Protein AF-A0A821NX39-F1 (afdb_monomer_lite)

Secondary structure (DSSP, 8-state):
-HHHHHHHHHHHHHHHHHHHHHHHTT-GGG--EEEE-SSS-----GGGSGGGTT--GGGT----GGGTTSTT-----HHHHHHHHHTTSSS-TTSSSHHHH---EEEE-TTS---S--------GGGHHHHHHHHTT----TTEETTEE-PPPSS--

Structure (mmCIF, N/CA/C/O backbone):
data_AF-A0A821NX39-F1
#
_entry.id   AF-A0A821NX39-F1
#
loop_
_atom_site.group_PDB
_atom_site.id
_atom_site.type_symbol
_atom_site.label_atom_id
_atom_site.label_alt_id
_atom_site.label_comp_id
_atom_site.label_asym_id
_atom_site.label_entity_id
_atom_site.label_seq_id
_atom_site.pdbx_PDB_ins_code
_atom_site.Cartn_x
_atom_site.Cartn_y
_atom_site.Cartn_z
_atom_site.occupancy
_atom_site.B_iso_or_equiv
_atom_site.auth_seq_id
_atom_site.auth_comp_id
_atom_site.auth_asym_id
_atom_site.auth_atom_id
_atom_site.pdbx_PDB_model_num
ATOM 1 N N . MET A 1 1 ? 7.095 -5.079 -17.178 1.00 86.25 1 MET A N 1
ATOM 2 C CA . MET A 1 1 ? 5.929 -5.171 -16.272 1.00 86.25 1 MET A CA 1
ATOM 3 C C . MET A 1 1 ? 5.813 -6.546 -15.618 1.00 86.25 1 MET A C 1
ATOM 5 O O . MET A 1 1 ? 5.444 -6.598 -14.459 1.00 86.25 1 MET A O 1
ATOM 9 N N . GLU A 1 2 ? 6.172 -7.641 -16.296 1.00 93.81 2 GLU A N 1
ATOM 10 C CA . GLU A 1 2 ? 6.012 -9.023 -15.795 1.00 93.81 2 GLU A CA 1
ATOM 11 C C . GLU A 1 2 ? 6.574 -9.267 -14.386 1.00 93.81 2 GLU A C 1
ATOM 13 O O . GLU A 1 2 ? 5.868 -9.788 -13.534 1.00 93.81 2 GLU A O 1
ATOM 18 N N . ILE A 1 3 ? 7.795 -8.809 -14.099 1.00 96.50 3 ILE A N 1
ATOM 19 C CA . ILE A 1 3 ? 8.408 -8.975 -12.769 1.00 96.50 3 ILE A CA 1
ATOM 20 C C . ILE A 1 3 ? 7.621 -8.218 -11.697 1.00 96.50 3 ILE A C 1
ATOM 22 O O . ILE A 1 3 ? 7.339 -8.766 -10.639 1.00 96.50 3 ILE A O 1
ATOM 26 N N . TYR A 1 4 ? 7.216 -6.976 -11.980 1.00 97.31 4 TYR A N 1
ATOM 27 C CA . TYR A 1 4 ? 6.390 -6.194 -11.059 1.00 97.31 4 TYR A CA 1
ATOM 28 C C . TYR A 1 4 ? 5.027 -6.866 -10.825 1.00 97.31 4 TYR A C 1
ATOM 30 O O . TYR A 1 4 ? 4.574 -6.952 -9.689 1.00 97.31 4 TYR A O 1
ATOM 38 N N . ALA A 1 5 ? 4.404 -7.409 -11.875 1.00 98.25 5 ALA A N 1
ATOM 39 C CA . ALA A 1 5 ? 3.171 -8.181 -11.745 1.00 98.25 5 ALA A CA 1
ATOM 40 C C . ALA A 1 5 ? 3.373 -9.429 -10.867 1.00 98.25 5 ALA A C 1
ATOM 42 O O . ALA A 1 5 ? 2.588 -9.653 -9.951 1.00 98.25 5 ALA A O 1
ATOM 43 N N . ALA A 1 6 ? 4.469 -10.170 -11.059 1.00 98.38 6 ALA A N 1
ATOM 44 C CA . ALA A 1 6 ? 4.819 -11.317 -10.223 1.00 98.38 6 ALA A CA 1
ATOM 45 C C . ALA A 1 6 ? 5.085 -10.925 -8.756 1.00 98.38 6 ALA A C 1
ATOM 47 O O . ALA A 1 6 ? 4.745 -11.679 -7.846 1.00 98.38 6 ALA A O 1
ATOM 48 N N . MET A 1 7 ? 5.651 -9.738 -8.493 1.00 98.56 7 MET A N 1
ATOM 49 C CA . MET A 1 7 ? 5.800 -9.213 -7.129 1.00 98.56 7 MET A CA 1
ATOM 50 C C . MET A 1 7 ? 4.436 -8.987 -6.466 1.00 98.56 7 MET A C 1
ATOM 52 O O . MET A 1 7 ? 4.243 -9.390 -5.318 1.00 98.56 7 MET A O 1
ATOM 56 N N . VAL A 1 8 ? 3.491 -8.374 -7.186 1.00 98.50 8 VAL A N 1
ATOM 57 C CA . VAL A 1 8 ? 2.129 -8.124 -6.687 1.00 98.50 8 VAL A CA 1
ATOM 58 C C . VAL A 1 8 ? 1.371 -9.436 -6.481 1.00 98.50 8 VAL A C 1
ATOM 60 O O . VAL A 1 8 ? 0.769 -9.623 -5.428 1.00 98.50 8 VAL A O 1
ATOM 63 N N . GLU A 1 9 ? 1.463 -10.379 -7.419 1.00 98.75 9 GLU A N 1
ATOM 64 C CA . GLU A 1 9 ? 0.868 -11.714 -7.282 1.00 98.75 9 GLU A CA 1
ATOM 65 C C . GLU A 1 9 ? 1.443 -12.460 -6.072 1.00 98.75 9 GLU A C 1
ATOM 67 O O . GLU A 1 9 ? 0.710 -13.051 -5.280 1.00 98.75 9 GLU A O 1
ATOM 72 N N . ARG A 1 10 ? 2.764 -12.395 -5.864 1.00 98.69 10 ARG A N 1
ATOM 73 C CA . ARG A 1 10 ? 3.399 -13.051 -4.718 1.00 98.69 10 ARG A CA 1
ATOM 74 C C . ARG A 1 10 ? 3.003 -12.411 -3.387 1.00 98.69 10 ARG A C 1
ATOM 76 O O . ARG A 1 10 ? 2.890 -13.129 -2.391 1.00 98.69 10 ARG A O 1
ATOM 83 N N . MET A 1 11 ? 2.803 -11.093 -3.364 1.00 98.75 11 MET A N 1
ATOM 84 C CA . MET A 1 11 ? 2.260 -10.374 -2.212 1.00 98.75 11 MET A CA 1
ATOM 85 C C . MET A 1 11 ? 0.829 -10.831 -1.916 1.00 98.75 11 MET A C 1
ATOM 87 O O . MET A 1 11 ? 0.547 -11.193 -0.776 1.00 98.75 11 MET A O 1
ATOM 91 N N . ASP A 1 12 ? -0.040 -10.876 -2.927 1.00 98.81 12 ASP A N 1
ATOM 92 C CA . ASP A 1 12 ? -1.423 -11.342 -2.789 1.00 98.81 12 ASP A CA 1
ATOM 93 C C . ASP A 1 12 ? -1.486 -12.791 -2.286 1.00 98.81 12 ASP A C 1
ATOM 95 O O . ASP A 1 12 ? -2.153 -13.072 -1.294 1.00 98.81 12 ASP A O 1
ATOM 99 N N . PHE A 1 13 ? -0.670 -13.691 -2.845 1.00 98.88 13 PHE A N 1
ATOM 100 C CA . PHE A 1 13 ? -0.533 -15.064 -2.351 1.00 98.88 13 PHE A CA 1
ATOM 101 C C . PHE A 1 13 ? -0.149 -15.116 -0.861 1.00 98.88 13 PHE A C 1
ATOM 103 O O . PHE A 1 13 ? -0.673 -15.927 -0.094 1.00 98.88 13 PHE A O 1
ATOM 110 N N . ALA A 1 14 ? 0.785 -14.264 -0.426 1.00 98.81 14 ALA A N 1
ATOM 111 C CA . ALA A 1 14 ? 1.199 -14.210 0.972 1.00 98.81 14 ALA A CA 1
ATOM 112 C C . ALA A 1 14 ? 0.098 -13.647 1.888 1.00 98.81 14 ALA A C 1
ATOM 114 O O . ALA A 1 14 ? -0.075 -14.164 2.992 1.00 98.81 14 ALA A O 1
ATOM 115 N N . ILE A 1 15 ? -0.657 -12.644 1.429 1.00 98.75 15 ILE A N 1
ATOM 116 C CA . ILE A 1 15 ? -1.841 -12.115 2.122 1.00 98.75 15 ILE A CA 1
ATOM 117 C C . ILE A 1 15 ? -2.903 -13.211 2.245 1.00 98.75 15 ILE A C 1
ATOM 119 O O . ILE A 1 15 ? -3.399 -13.448 3.346 1.00 98.75 15 ILE A O 1
ATOM 123 N N . GLY A 1 16 ? -3.185 -13.936 1.159 1.00 98.75 16 GLY A N 1
ATOM 124 C CA . GLY A 1 16 ? -4.130 -15.051 1.120 1.00 98.75 16 GLY A CA 1
ATOM 125 C C . GLY A 1 16 ? -3.858 -16.080 2.213 1.00 98.75 16 GLY A C 1
ATOM 126 O O . GLY A 1 16 ? -4.758 -16.408 2.972 1.00 98.75 16 GLY A O 1
ATOM 127 N N . ARG A 1 17 ? -2.594 -16.469 2.421 1.00 98.81 17 ARG A N 1
ATOM 128 C CA . ARG A 1 17 ? -2.218 -17.393 3.509 1.00 98.81 17 ARG A CA 1
ATOM 129 C C . ARG A 1 17 ? -2.576 -16.887 4.910 1.00 98.81 17 ARG A C 1
ATOM 131 O O . ARG A 1 17 ? -2.925 -17.687 5.772 1.00 98.81 17 ARG A O 1
ATOM 138 N N . VAL A 1 18 ? -2.455 -15.582 5.164 1.00 98.81 18 VAL A N 1
ATOM 139 C CA . VAL A 1 18 ? -2.854 -14.985 6.453 1.00 98.81 18 VAL A CA 1
ATOM 140 C C . VAL A 1 18 ? -4.375 -14.993 6.584 1.00 98.81 18 VAL A C 1
ATOM 142 O O . VAL A 1 18 ? -4.900 -15.342 7.638 1.00 98.81 18 VAL A O 1
ATOM 145 N N . ILE A 1 19 ? -5.081 -14.648 5.507 1.00 98.56 19 ILE A N 1
ATOM 146 C CA . ILE A 1 19 ? -6.545 -14.656 5.453 1.00 98.56 19 ILE A CA 1
ATOM 147 C C . ILE A 1 19 ? -7.104 -16.068 5.653 1.00 98.56 19 ILE A C 1
ATOM 149 O O . ILE A 1 19 ? -8.053 -16.240 6.414 1.00 98.56 19 ILE A O 1
ATOM 153 N N . ASP A 1 20 ? -6.510 -17.073 5.017 1.00 98.81 20 ASP A N 1
ATOM 154 C CA . ASP A 1 20 ? -6.906 -18.474 5.149 1.00 98.81 20 ASP A CA 1
ATOM 155 C C . ASP A 1 20 ? -6.730 -18.947 6.589 1.00 98.81 20 ASP A C 1
ATOM 157 O O . ASP A 1 20 ? -7.667 -19.483 7.172 1.00 98.81 20 ASP A O 1
ATOM 161 N N . TYR A 1 21 ? -5.600 -18.621 7.222 1.00 98.81 21 TYR A N 1
ATOM 162 C CA . TYR A 1 21 ? -5.398 -18.924 8.637 1.00 98.81 21 TYR A CA 1
ATOM 163 C C . TYR A 1 21 ? -6.424 -18.228 9.551 1.00 98.81 21 TYR A C 1
ATOM 165 O O . TYR A 1 21 ? -6.923 -18.830 10.502 1.00 98.81 21 TYR A O 1
ATOM 173 N N . LEU A 1 22 ? -6.788 -16.968 9.276 1.00 98.62 22 LEU A N 1
ATOM 174 C CA . LEU A 1 22 ? -7.847 -16.279 10.028 1.00 98.62 22 LEU A CA 1
ATOM 175 C C . LEU A 1 22 ? -9.207 -16.976 9.876 1.00 98.62 22 LEU A C 1
ATOM 177 O O . LEU A 1 22 ? -9.983 -16.990 10.830 1.00 98.62 22 LEU A O 1
ATOM 181 N N . LYS A 1 23 ? -9.506 -17.549 8.705 1.00 98.31 23 LYS A N 1
ATOM 182 C CA . LYS A 1 23 ? -10.741 -18.315 8.472 1.00 98.31 23 LYS A CA 1
ATOM 183 C C . LYS A 1 23 ? -10.700 -19.668 9.176 1.00 98.31 23 LYS A C 1
ATOM 185 O O . LYS A 1 23 ? -11.655 -20.010 9.856 1.00 98.31 23 LYS A O 1
ATOM 190 N N . GLU A 1 24 ? -9.592 -20.398 9.062 1.00 98.62 24 GLU A N 1
ATOM 191 C CA . GLU A 1 24 ? -9.381 -21.693 9.728 1.00 98.62 24 GLU A CA 1
ATOM 192 C C . GLU A 1 24 ? -9.445 -21.591 11.258 1.00 98.62 24 GLU A C 1
ATOM 194 O O . GLU A 1 24 ? -9.829 -22.546 11.925 1.00 98.62 24 GLU A O 1
ATOM 199 N N . SER A 1 25 ? -9.074 -20.435 11.816 1.00 98.56 25 SER A N 1
ATOM 200 C CA . SER A 1 25 ? -9.103 -20.160 13.258 1.00 98.56 25 SER A CA 1
ATOM 201 C C . SER A 1 25 ? -10.371 -19.438 13.740 1.00 98.56 25 SER A C 1
ATOM 203 O O . SER A 1 25 ? -10.402 -18.946 14.873 1.00 98.56 25 SER A O 1
ATOM 205 N N . ASP A 1 26 ? -11.402 -19.331 12.893 1.00 98.12 26 ASP A N 1
ATOM 206 C CA . ASP A 1 26 ? -12.670 -18.642 13.180 1.00 98.12 26 ASP A CA 1
ATOM 207 C C . ASP A 1 26 ? -12.508 -17.166 13.619 1.00 98.12 26 ASP A C 1
ATOM 209 O O . ASP A 1 26 ? -13.381 -16.584 14.264 1.00 98.12 26 ASP A O 1
ATOM 213 N N . GLN A 1 27 ? -11.384 -16.524 13.278 1.00 98.12 27 GLN A N 1
ATOM 214 C CA . GLN A 1 27 ? -11.099 -15.122 13.617 1.00 98.12 27 GLN A CA 1
ATOM 215 C C . GLN A 1 27 ? -11.460 -14.144 12.497 1.00 98.12 27 GLN A C 1
ATOM 217 O O . GLN A 1 27 ? -11.573 -12.941 12.748 1.00 98.12 27 GLN A O 1
ATOM 222 N N . PHE A 1 28 ? -11.649 -14.631 11.270 1.00 96.75 28 PHE A N 1
ATOM 223 C CA . PHE A 1 28 ? -11.853 -13.795 10.086 1.00 96.75 28 PHE A CA 1
ATOM 224 C C . PHE A 1 28 ? -13.029 -12.819 10.242 1.00 96.75 28 PHE A C 1
ATOM 226 O O . PHE A 1 28 ? -12.842 -11.611 10.118 1.00 96.75 28 PHE A O 1
ATOM 233 N N . GLU A 1 29 ? -14.204 -13.311 10.641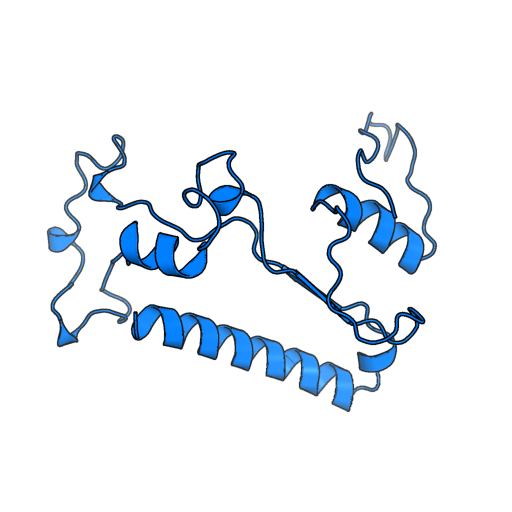 1.00 94.69 29 GLU A N 1
ATOM 234 C CA . GLU A 1 29 ? -15.427 -12.500 10.784 1.00 94.69 29 GLU A CA 1
ATOM 235 C C . GLU A 1 29 ? -15.336 -11.425 11.886 1.00 94.69 29 GLU A C 1
ATOM 237 O O . GLU A 1 29 ? -16.108 -10.463 11.910 1.00 94.69 29 GLU A O 1
ATOM 242 N N . ASN A 1 30 ? -14.387 -11.568 12.817 1.00 95.88 30 ASN A N 1
ATOM 243 C CA . ASN A 1 30 ? -14.143 -10.619 13.903 1.00 95.88 30 ASN A CA 1
ATOM 244 C C . ASN A 1 30 ? -12.898 -9.745 13.673 1.00 95.88 30 ASN A C 1
ATOM 246 O O . ASN A 1 30 ? -12.547 -8.944 14.539 1.00 95.88 30 ASN A O 1
ATOM 250 N N . THR A 1 31 ? -12.239 -9.867 12.522 1.00 97.00 31 THR A N 1
ATOM 251 C CA . THR A 1 31 ? -11.032 -9.104 12.201 1.00 97.00 31 THR A CA 1
ATOM 252 C C . THR A 1 31 ? -11.381 -7.917 11.312 1.00 97.00 31 THR A C 1
ATOM 254 O O . THR A 1 31 ? -11.943 -8.078 10.232 1.00 97.00 31 THR A O 1
ATOM 257 N N . PHE A 1 32 ? -11.027 -6.708 11.750 1.00 96.56 32 PHE A N 1
ATOM 258 C CA . PHE A 1 32 ? -11.034 -5.535 10.878 1.00 96.56 32 PHE A CA 1
ATOM 259 C C . PHE A 1 32 ? -9.812 -5.599 9.956 1.00 96.56 32 PHE A C 1
ATOM 261 O O . PHE A 1 32 ? -8.677 -5.558 10.431 1.00 96.56 32 PHE A O 1
ATOM 268 N N . ILE A 1 33 ? -10.038 -5.707 8.648 1.00 97.06 33 ILE A N 1
ATOM 269 C CA . ILE A 1 33 ? -8.977 -5.809 7.643 1.00 97.06 33 ILE A CA 1
ATOM 270 C C . ILE A 1 33 ? -8.974 -4.538 6.798 1.00 97.06 33 ILE A C 1
ATOM 272 O O . ILE A 1 33 ? -9.977 -4.197 6.174 1.00 97.06 33 ILE A O 1
ATOM 276 N N . LEU A 1 34 ? -7.821 -3.870 6.751 1.00 97.44 34 LEU A N 1
ATOM 277 C CA . LEU A 1 34 ? -7.540 -2.736 5.876 1.00 97.44 34 LEU A CA 1
ATOM 278 C C . LEU A 1 34 ? -6.352 -3.085 4.977 1.00 97.44 34 LEU A C 1
ATOM 280 O O . LEU A 1 34 ? -5.272 -3.404 5.472 1.00 97.44 34 LEU A O 1
ATOM 284 N N . PHE A 1 35 ? -6.544 -2.972 3.668 1.00 98.25 35 PHE A N 1
ATOM 285 C CA . PHE A 1 35 ? -5.475 -2.993 2.673 1.00 98.25 35 PHE A CA 1
ATOM 286 C C . PHE A 1 35 ? -5.387 -1.618 2.015 1.00 98.25 35 PHE A C 1
ATOM 288 O O . PHE A 1 35 ? -6.416 -1.064 1.634 1.00 98.25 35 PHE A O 1
ATOM 295 N N . ILE A 1 36 ? -4.183 -1.066 1.878 1.00 98.12 36 ILE A N 1
ATOM 296 C CA . ILE A 1 36 ? -3.948 0.248 1.271 1.00 98.12 36 ILE A CA 1
ATOM 297 C C . ILE A 1 36 ? -2.517 0.326 0.711 1.00 98.12 36 ILE A C 1
ATOM 299 O O . ILE A 1 36 ? -1.599 -0.243 1.300 1.00 98.12 36 ILE A O 1
ATOM 303 N N . SER A 1 37 ? -2.323 1.033 -0.408 1.00 98.50 37 SER A N 1
ATOM 304 C CA . SER A 1 37 ? -0.982 1.463 -0.857 1.00 98.50 37 SER A CA 1
ATOM 305 C C . SER A 1 37 ? -0.551 2.731 -0.116 1.00 98.50 37 SER A C 1
ATOM 307 O O . SER A 1 37 ? -1.372 3.603 0.146 1.00 98.50 37 SER A O 1
ATOM 309 N N . ASP A 1 38 ? 0.728 2.883 0.214 1.00 98.38 38 ASP A N 1
ATOM 310 C CA . ASP A 1 38 ? 1.220 4.020 1.007 1.00 98.38 38 ASP A CA 1
ATOM 311 C C . ASP A 1 38 ? 1.322 5.338 0.212 1.00 98.38 38 ASP A C 1
ATOM 313 O O . ASP A 1 38 ? 1.336 6.424 0.795 1.00 98.38 38 ASP A O 1
ATOM 317 N N . ASN A 1 39 ? 1.413 5.246 -1.115 1.00 98.56 39 ASN A N 1
ATOM 318 C CA . ASN A 1 39 ? 1.405 6.346 -2.079 1.00 98.56 39 ASN A CA 1
ATOM 319 C C . ASN A 1 39 ? 1.033 5.830 -3.485 1.00 98.56 39 ASN A C 1
ATOM 321 O O . ASN A 1 39 ? 0.776 4.636 -3.686 1.00 98.56 39 ASN A O 1
ATOM 325 N N . GLY A 1 40 ? 0.969 6.751 -4.453 1.00 98.25 40 GLY A N 1
ATOM 326 C CA . GLY A 1 40 ? 0.819 6.423 -5.871 1.00 98.25 40 GLY A CA 1
ATOM 327 C C . GLY A 1 40 ? 1.972 5.580 -6.435 1.00 98.25 40 GLY A C 1
ATOM 328 O O . GLY A 1 40 ? 2.983 5.361 -5.777 1.00 98.25 40 GLY A O 1
ATOM 329 N N . ALA A 1 41 ? 1.847 5.114 -7.680 1.00 98.06 41 ALA A N 1
ATOM 330 C CA . ALA A 1 41 ? 2.864 4.268 -8.315 1.00 98.06 41 ALA A CA 1
ATOM 331 C C . ALA A 1 41 ? 4.241 4.966 -8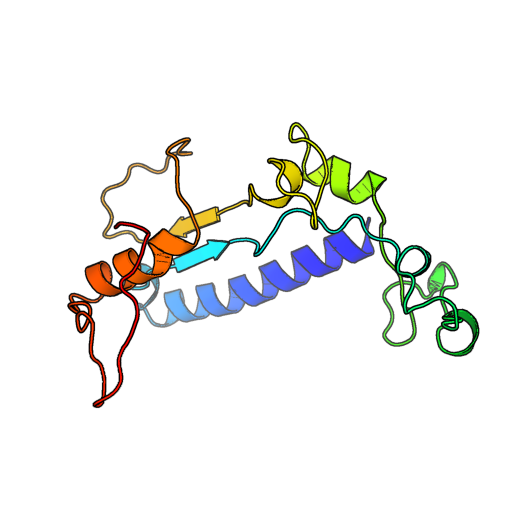.416 1.00 98.06 41 ALA A C 1
ATOM 333 O O . ALA A 1 41 ? 4.315 6.186 -8.530 1.00 98.06 41 ALA A O 1
ATOM 334 N N . GLU A 1 42 ? 5.343 4.212 -8.394 1.00 96.38 42 GLU A N 1
ATOM 335 C CA . GLU A 1 42 ? 6.712 4.758 -8.360 1.00 96.38 42 GLU A CA 1
ATOM 336 C C . GLU A 1 42 ? 7.219 5.139 -9.762 1.00 96.38 42 GLU A C 1
ATOM 338 O O . GLU A 1 42 ? 7.619 4.294 -10.551 1.00 96.38 42 GLU A O 1
ATOM 343 N N . GLY A 1 43 ? 7.243 6.420 -10.117 1.00 94.12 43 GLY A N 1
ATOM 344 C CA . GLY A 1 43 ? 7.738 6.822 -11.440 1.00 94.12 43 GLY A CA 1
ATOM 345 C C . GLY A 1 43 ? 9.237 7.101 -11.523 1.00 94.12 43 GLY A C 1
ATOM 346 O O . GLY A 1 43 ? 9.740 7.291 -12.634 1.00 94.12 43 GLY A O 1
ATOM 347 N N . ALA A 1 44 ? 9.949 7.185 -10.395 1.00 88.69 44 ALA A N 1
ATOM 348 C CA . ALA A 1 44 ? 11.339 7.617 -10.401 1.00 88.69 44 ALA A CA 1
ATOM 349 C C . ALA A 1 44 ? 12.262 6.555 -11.014 1.00 88.69 44 ALA A C 1
ATOM 351 O O . ALA A 1 44 ? 12.165 5.364 -10.718 1.00 88.69 44 ALA A O 1
ATOM 352 N N . SER A 1 45 ? 13.205 7.012 -11.840 1.00 80.19 45 SER A N 1
ATOM 353 C CA . SER A 1 45 ? 14.389 6.219 -12.180 1.00 80.19 45 SER A CA 1
ATOM 354 C C . SER A 1 45 ? 15.486 6.522 -11.170 1.00 80.19 45 SER A C 1
ATOM 356 O O . SER A 1 45 ? 15.694 7.690 -10.823 1.00 80.19 45 SER A O 1
ATOM 358 N N . ILE A 1 46 ? 16.235 5.510 -10.733 1.00 72.38 46 ILE A N 1
ATOM 359 C CA . ILE A 1 46 ? 17.366 5.735 -9.830 1.00 72.38 46 ILE A CA 1
ATOM 360 C C . ILE A 1 46 ? 18.398 6.689 -10.440 1.00 72.38 46 ILE A C 1
ATOM 362 O O . ILE A 1 46 ? 18.956 7.499 -9.710 1.00 72.38 46 ILE A O 1
ATOM 366 N N . ASP A 1 47 ? 18.551 6.700 -11.767 1.00 69.56 47 ASP A N 1
ATOM 367 C CA . ASP A 1 47 ? 19.468 7.589 -12.498 1.00 69.56 47 ASP A CA 1
ATOM 368 C C . ASP A 1 47 ? 19.039 9.065 -12.448 1.00 69.56 47 ASP A C 1
ATOM 370 O O . ASP A 1 47 ? 19.827 9.966 -12.723 1.00 69.56 47 ASP A O 1
ATOM 374 N N . SER A 1 48 ? 17.775 9.330 -12.102 1.00 70.69 48 SER A N 1
ATOM 375 C CA . SER A 1 48 ? 17.214 10.685 -12.026 1.00 70.69 48 SER A CA 1
ATOM 376 C C . SER A 1 48 ? 17.365 11.342 -10.648 1.00 70.69 48 SER A C 1
ATOM 378 O O . SER A 1 48 ? 16.997 12.504 -10.477 1.00 70.69 48 SER A O 1
ATOM 380 N N . ILE A 1 49 ? 17.919 10.627 -9.661 1.00 70.94 49 ILE A N 1
ATOM 381 C CA . ILE A 1 49 ? 18.100 11.115 -8.290 1.00 70.94 49 ILE A CA 1
ATOM 382 C C . ILE A 1 49 ? 19.507 11.729 -8.160 1.00 70.94 49 ILE A C 1
ATOM 384 O O . ILE A 1 49 ? 20.484 11.006 -8.253 1.00 70.94 49 ILE A O 1
ATOM 388 N N . PRO A 1 50 ? 19.688 13.029 -7.863 1.00 68.50 50 PRO A N 1
ATOM 389 C CA . PRO A 1 50 ? 21.021 13.661 -7.863 1.00 68.50 50 PRO A CA 1
ATOM 390 C C . PRO A 1 50 ? 22.069 13.006 -6.938 1.00 68.50 50 PRO A C 1
ATOM 392 O O . PRO A 1 50 ? 23.267 13.027 -7.227 1.00 68.50 50 PRO A O 1
ATOM 395 N N . ILE A 1 51 ? 21.616 12.393 -5.838 1.00 68.12 51 ILE A N 1
ATOM 396 C CA . ILE A 1 51 ? 22.454 11.641 -4.886 1.00 68.12 51 ILE A CA 1
ATOM 397 C C . ILE A 1 51 ? 23.036 10.355 -5.506 1.00 68.12 51 ILE A C 1
ATOM 399 O O . ILE A 1 51 ? 24.063 9.873 -5.039 1.00 68.12 51 ILE A O 1
ATOM 403 N N . SER A 1 52 ? 22.440 9.819 -6.575 1.00 69.81 52 SER A N 1
ATOM 404 C CA . SER A 1 52 ? 22.920 8.626 -7.282 1.00 69.81 52 SER A CA 1
ATOM 405 C C . SER A 1 52 ? 23.896 8.944 -8.424 1.00 69.81 52 SER A C 1
ATOM 407 O O . SER A 1 52 ? 24.289 8.042 -9.150 1.00 69.81 52 SER A O 1
ATOM 409 N N . SER A 1 53 ? 24.352 10.192 -8.585 1.00 65.69 53 SER A N 1
ATOM 410 C CA . SER A 1 53 ? 25.253 10.595 -9.686 1.00 65.69 53 SER A CA 1
ATOM 411 C C . SER A 1 53 ? 26.586 9.827 -9.762 1.00 65.69 53 SER A C 1
ATOM 413 O O . SER A 1 53 ? 27.235 9.828 -10.805 1.00 65.69 53 SER A O 1
ATOM 415 N N . THR A 1 54 ? 26.997 9.146 -8.687 1.00 70.94 54 THR A N 1
ATOM 416 C CA . THR A 1 54 ? 28.177 8.258 -8.648 1.00 70.94 54 THR A CA 1
ATOM 417 C C . THR A 1 54 ? 27.826 6.768 -8.679 1.00 70.94 54 THR A C 1
ATOM 419 O O . THR A 1 54 ? 28.717 5.915 -8.666 1.00 70.94 54 THR A O 1
ATOM 422 N N . TRP A 1 55 ? 26.537 6.438 -8.705 1.00 76.19 55 TRP A N 1
ATOM 423 C CA . TRP A 1 55 ? 26.030 5.078 -8.719 1.00 76.19 55 TRP A CA 1
ATOM 424 C C . TRP A 1 55 ? 26.108 4.502 -10.131 1.00 76.19 55 TRP A C 1
ATOM 426 O O . TRP A 1 55 ? 25.447 4.977 -11.048 1.00 76.19 55 TRP A O 1
ATOM 436 N N . ASN A 1 56 ? 26.918 3.457 -10.298 1.00 79.56 56 ASN A N 1
ATOM 437 C CA . ASN A 1 56 ? 26.946 2.659 -11.517 1.00 79.56 56 ASN A CA 1
ATOM 438 C C . ASN A 1 56 ? 26.411 1.253 -11.198 1.0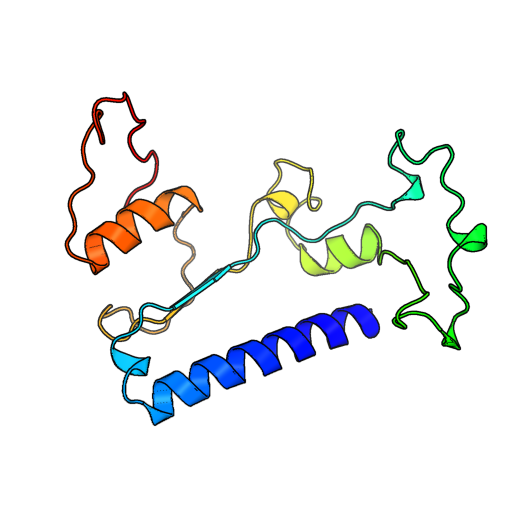0 79.56 56 ASN A C 1
ATOM 440 O O . ASN A 1 56 ? 27.194 0.415 -10.732 1.00 79.56 56 ASN A O 1
ATOM 444 N N . PRO A 1 57 ? 25.106 0.989 -11.402 1.00 78.56 57 PRO A N 1
ATOM 445 C CA . PRO A 1 57 ? 24.510 -0.300 -11.067 1.00 78.56 57 PRO A CA 1
ATOM 446 C C . PRO A 1 57 ? 25.153 -1.450 -11.852 1.00 78.56 57 PRO A C 1
ATOM 448 O O . PRO A 1 57 ? 25.363 -2.514 -11.282 1.00 78.56 57 PRO A O 1
ATOM 451 N N . GLU A 1 58 ? 25.595 -1.225 -13.090 1.00 83.38 58 GLU A N 1
ATOM 452 C CA . GLU A 1 58 ? 26.220 -2.256 -13.937 1.00 83.38 58 GLU A CA 1
ATOM 453 C C . GLU A 1 58 ? 27.549 -2.791 -13.373 1.00 83.38 58 GLU A C 1
ATOM 455 O O . GLU A 1 58 ? 28.024 -3.854 -13.766 1.00 83.38 58 GLU A O 1
ATOM 460 N N . LYS A 1 59 ? 28.176 -2.081 -12.423 1.00 88.06 59 LYS A N 1
ATOM 461 C CA . LYS A 1 59 ? 29.373 -2.579 -11.728 1.00 88.06 59 LYS A CA 1
ATOM 462 C C . LYS A 1 59 ? 29.046 -3.654 -10.685 1.00 88.06 59 LYS A C 1
ATOM 464 O O . LYS A 1 59 ? 29.919 -4.445 -10.331 1.00 88.06 59 LYS A O 1
ATOM 469 N N . PHE A 1 60 ? 27.831 -3.641 -10.148 1.00 89.44 60 PHE A N 1
ATOM 470 C CA . PHE A 1 60 ? 27.448 -4.429 -8.976 1.00 89.44 60 PHE A CA 1
ATOM 471 C C . PHE A 1 60 ? 26.273 -5.377 -9.236 1.00 89.44 60 PHE A C 1
ATOM 473 O O . PHE A 1 60 ? 26.074 -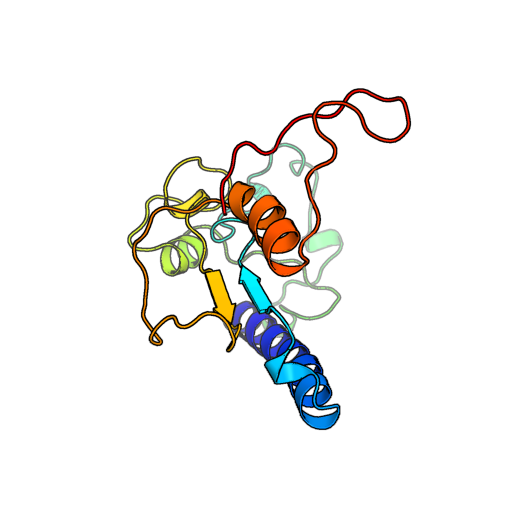6.300 -8.451 1.00 89.44 60 PHE A O 1
ATOM 480 N N . PHE A 1 61 ? 25.522 -5.163 -10.316 1.00 92.94 61 PHE A N 1
ATOM 481 C CA . PHE A 1 61 ? 24.308 -5.896 -10.650 1.00 92.94 61 PHE A CA 1
ATOM 482 C C . PHE A 1 61 ? 24.356 -6.399 -12.090 1.00 92.94 61 PHE A C 1
ATOM 484 O O . PHE A 1 61 ? 24.924 -5.757 -12.970 1.00 92.94 61 PHE A O 1
ATOM 491 N N . ASN A 1 62 ? 23.729 -7.548 -12.323 1.00 94.81 62 ASN A N 1
ATOM 492 C CA . ASN A 1 62 ? 23.510 -8.107 -13.646 1.00 94.81 62 ASN A CA 1
ATOM 493 C C . ASN A 1 62 ? 22.074 -7.805 -14.089 1.00 94.81 62 ASN A C 1
ATOM 495 O O . ASN A 1 62 ? 21.129 -8.490 -13.691 1.00 94.81 62 ASN A O 1
ATOM 499 N N . ASN A 1 63 ? 21.928 -6.792 -14.940 1.00 92.75 63 ASN A N 1
ATOM 500 C CA . ASN A 1 63 ? 20.646 -6.370 -15.503 1.00 92.75 63 ASN A CA 1
ATOM 501 C C . ASN A 1 63 ? 20.408 -6.898 -16.931 1.00 92.75 63 ASN A C 1
ATOM 503 O O . ASN A 1 63 ? 19.567 -6.356 -17.650 1.00 92.75 63 ASN A O 1
ATOM 507 N N . SER A 1 64 ? 21.129 -7.947 -17.358 1.00 95.12 64 SER A N 1
ATOM 508 C CA . SER A 1 64 ? 20.814 -8.652 -18.612 1.00 95.12 64 SER A CA 1
ATOM 509 C C . SER A 1 64 ? 19.356 -9.106 -18.619 1.00 95.12 64 SER A C 1
ATOM 511 O O . SER A 1 64 ? 18.805 -9.438 -17.570 1.00 95.12 64 SER A O 1
ATOM 513 N N . TYR A 1 65 ? 18.733 -9.107 -19.800 1.00 94.75 65 TYR A N 1
ATOM 514 C CA . TYR A 1 65 ? 17.299 -9.355 -19.962 1.00 94.75 65 TYR A CA 1
ATOM 515 C C . TYR A 1 65 ? 16.844 -10.646 -19.266 1.00 94.75 65 TYR A C 1
ATOM 517 O O . TYR A 1 65 ? 15.842 -10.646 -18.555 1.00 94.75 65 TYR A O 1
ATOM 525 N N . GLU A 1 66 ? 17.630 -11.713 -19.392 1.00 96.31 66 GLU A N 1
ATOM 526 C CA . GLU A 1 66 ? 17.360 -13.025 -18.806 1.00 96.31 66 GLU A CA 1
ATOM 527 C C . GLU A 1 66 ? 17.523 -13.060 -17.275 1.00 96.31 66 GLU A C 1
ATOM 529 O O . GLU A 1 66 ? 17.049 -14.000 -16.636 1.00 96.31 66 GLU A O 1
ATOM 534 N N . ASN A 1 67 ? 18.193 -12.068 -16.674 1.00 96.62 67 ASN A N 1
ATOM 535 C CA . ASN A 1 67 ? 18.474 -12.015 -15.238 1.00 96.62 67 ASN A CA 1
ATOM 536 C C . ASN A 1 67 ? 17.599 -11.025 -14.455 1.00 96.62 67 ASN A C 1
ATOM 538 O O . ASN A 1 67 ? 17.591 -11.062 -13.222 1.00 96.62 67 ASN A O 1
ATOM 542 N N . ILE A 1 68 ? 16.873 -10.127 -15.130 1.00 95.25 68 ILE A N 1
ATOM 543 C CA . ILE A 1 68 ? 16.049 -9.126 -14.444 1.00 95.25 68 ILE A CA 1
ATOM 544 C C . ILE A 1 68 ? 15.022 -9.836 -13.544 1.00 95.25 68 ILE A C 1
ATOM 546 O O . ILE A 1 68 ? 14.299 -10.727 -13.981 1.00 95.25 68 ILE A O 1
ATOM 550 N N . GLY A 1 69 ? 14.952 -9.428 -12.275 1.00 95.25 69 GLY A N 1
ATOM 551 C CA . GLY A 1 69 ? 14.081 -10.018 -11.253 1.00 95.25 69 GLY A CA 1
ATOM 552 C C . GLY A 1 69 ? 14.790 -11.009 -10.326 1.00 95.25 69 GLY A C 1
ATOM 553 O O . GLY A 1 69 ? 14.264 -11.319 -9.257 1.00 95.25 69 GLY A O 1
ATOM 554 N N . ASN A 1 70 ? 16.000 -11.456 -10.673 1.00 97.00 70 ASN A N 1
ATOM 555 C CA . ASN A 1 70 ? 16.835 -12.245 -9.772 1.00 97.00 70 ASN A CA 1
ATOM 556 C C . ASN A 1 70 ? 17.503 -11.371 -8.702 1.00 97.00 70 ASN A C 1
ATOM 558 O O . ASN A 1 70 ? 17.587 -10.145 -8.814 1.00 97.00 70 ASN A O 1
ATOM 562 N N . LYS A 1 71 ? 18.008 -12.033 -7.652 1.00 96.31 71 LYS A N 1
ATOM 563 C CA . LYS A 1 71 ? 18.593 -11.415 -6.446 1.00 96.31 71 LYS A CA 1
ATOM 564 C C . LYS A 1 71 ? 19.758 -10.447 -6.702 1.00 96.31 71 LYS A C 1
ATOM 566 O O . LYS A 1 71 ? 20.088 -9.667 -5.817 1.00 96.31 71 LYS A O 1
ATOM 571 N N . ASP A 1 72 ? 20.415 -10.557 -7.850 1.00 95.69 72 ASP A N 1
ATOM 572 C CA . ASP A 1 72 ? 21.576 -9.770 -8.272 1.00 95.69 72 ASP A CA 1
ATOM 573 C C . ASP A 1 72 ? 21.253 -8.823 -9.441 1.00 95.69 72 ASP A C 1
ATOM 575 O O . ASP A 1 72 ? 22.161 -8.293 -10.075 1.00 95.69 72 ASP A O 1
ATOM 579 N N . SER A 1 73 ? 19.967 -8.577 -9.702 1.00 94.88 73 SER A N 1
ATOM 580 C CA . SER A 1 73 ? 19.486 -7.508 -10.581 1.00 94.88 73 SER A CA 1
ATOM 581 C C . SER A 1 73 ? 18.992 -6.308 -9.765 1.00 94.88 73 SER A C 1
ATOM 583 O O . SER A 1 73 ? 18.575 -6.450 -8.613 1.00 94.88 73 SER A O 1
ATOM 585 N N . PHE A 1 74 ? 19.029 -5.113 -10.356 1.00 92.12 74 PHE A N 1
ATOM 586 C CA . PHE A 1 74 ? 18.504 -3.893 -9.746 1.00 92.12 74 PHE A CA 1
ATOM 587 C C . PHE A 1 74 ? 17.916 -2.981 -10.823 1.00 92.12 74 PHE A C 1
ATOM 589 O O . PHE A 1 74 ? 18.646 -2.306 -11.550 1.00 92.12 74 PHE A O 1
ATOM 596 N N . VAL A 1 75 ? 16.585 -2.950 -10.918 1.00 90.19 75 VAL A N 1
ATOM 597 C CA . VAL A 1 75 ? 15.857 -2.195 -11.946 1.00 90.19 75 VAL A CA 1
ATOM 598 C C . VAL A 1 75 ? 14.667 -1.434 -11.367 1.00 90.19 75 VAL A C 1
ATOM 600 O O . VAL A 1 75 ? 14.136 -1.774 -10.312 1.00 90.19 75 VAL A O 1
ATOM 603 N N . SER A 1 76 ? 14.206 -0.427 -12.108 1.00 91.25 76 SER A N 1
ATOM 604 C CA . SER A 1 76 ? 12.916 0.235 -11.896 1.00 91.25 76 SER A CA 1
ATOM 605 C C . SER A 1 76 ? 12.110 0.196 -13.196 1.00 91.25 76 SER A C 1
ATOM 607 O O . SER A 1 76 ? 12.683 0.168 -14.284 1.00 91.25 76 SER A O 1
ATOM 609 N N . TYR A 1 77 ? 10.779 0.177 -13.104 1.00 93.50 77 TYR A N 1
ATOM 610 C CA . TYR A 1 77 ? 9.906 0.202 -14.288 1.00 93.50 77 TYR A CA 1
ATOM 611 C C . TYR A 1 77 ? 9.669 1.612 -14.868 1.00 93.50 77 TYR A C 1
ATOM 613 O O . TYR A 1 77 ? 9.213 1.737 -16.001 1.00 93.50 77 TYR A O 1
ATOM 621 N N . GLY A 1 78 ? 10.033 2.673 -14.143 1.00 93.44 78 GLY A N 1
ATOM 622 C CA . GLY A 1 78 ? 9.995 4.056 -14.612 1.00 93.44 78 GLY A CA 1
ATOM 623 C C . GLY A 1 78 ? 8.605 4.671 -14.830 1.00 93.44 78 GLY A C 1
ATOM 624 O O . GLY A 1 78 ? 7.555 4.032 -14.730 1.00 93.44 78 GLY A O 1
ATOM 625 N N . LEU A 1 79 ? 8.631 5.962 -15.175 1.00 94.56 79 LEU A N 1
ATOM 626 C CA . LEU A 1 79 ? 7.475 6.862 -15.201 1.00 94.56 79 LEU A CA 1
ATOM 627 C C . LEU A 1 79 ? 6.284 6.352 -16.018 1.00 94.56 79 LEU A C 1
ATOM 629 O O . LEU A 1 79 ? 5.159 6.387 -15.537 1.00 94.56 79 LEU A O 1
ATOM 633 N N . ARG A 1 80 ? 6.509 5.857 -17.238 1.00 96.31 80 ARG A N 1
ATOM 634 C CA . ARG A 1 80 ? 5.406 5.486 -18.144 1.00 96.31 80 ARG A CA 1
ATOM 635 C C . ARG A 1 80 ? 4.587 4.306 -17.618 1.00 96.31 80 ARG A C 1
ATOM 637 O O . ARG A 1 80 ? 3.372 4.283 -17.780 1.00 96.31 80 ARG A O 1
ATOM 644 N N . TRP A 1 81 ? 5.246 3.331 -16.991 1.00 97.31 81 TRP A N 1
ATOM 645 C CA . TRP A 1 81 ? 4.559 2.201 -16.366 1.00 97.31 81 TRP A CA 1
ATOM 646 C C . TRP A 1 81 ? 3.833 2.621 -15.086 1.00 97.31 81 TRP A C 1
ATOM 648 O O . TRP A 1 81 ? 2.735 2.133 -14.829 1.00 97.31 81 TRP A O 1
ATOM 658 N N . ALA A 1 82 ? 4.402 3.555 -14.323 1.00 97.44 82 ALA A N 1
ATOM 659 C CA . ALA A 1 82 ? 3.737 4.130 -13.160 1.00 97.44 82 ALA A CA 1
ATOM 660 C C . ALA A 1 82 ? 2.487 4.944 -13.548 1.00 97.44 82 ALA A C 1
ATOM 662 O O . ALA A 1 82 ? 1.432 4.747 -12.954 1.00 97.44 82 ALA A O 1
ATOM 663 N N . GLU A 1 83 ? 2.554 5.779 -14.590 1.00 97.94 83 GLU A N 1
ATOM 664 C CA . GLU A 1 83 ? 1.403 6.551 -15.086 1.00 97.94 83 GLU A CA 1
ATOM 665 C C . GLU A 1 83 ? 0.279 5.659 -15.629 1.00 97.94 83 GLU A C 1
ATOM 667 O O . GLU A 1 83 ? -0.896 5.995 -15.494 1.00 97.94 83 GLU A O 1
ATOM 672 N N . ALA A 1 84 ? 0.608 4.486 -16.180 1.00 98.31 84 ALA A N 1
ATOM 673 C CA . ALA A 1 84 ? -0.404 3.502 -16.560 1.00 98.31 84 ALA A CA 1
ATOM 674 C C . ALA A 1 84 ? -1.212 2.994 -15.350 1.00 98.31 84 ALA A C 1
ATOM 676 O O . ALA A 1 84 ? -2.396 2.700 -15.493 1.00 98.31 84 ALA A O 1
ATOM 677 N N . ALA A 1 85 ? -0.595 2.912 -14.166 1.00 98.31 85 ALA A N 1
ATOM 678 C CA . ALA A 1 85 ? -1.255 2.487 -12.932 1.00 98.31 85 ALA A CA 1
ATOM 679 C C . ALA A 1 85 ? -1.989 3.629 -12.206 1.00 98.31 85 ALA A C 1
ATOM 681 O O . ALA A 1 85 ? -2.919 3.364 -11.446 1.00 98.31 85 ALA A O 1
ATOM 682 N N . THR A 1 86 ? -1.588 4.887 -12.415 1.00 98.62 86 THR A N 1
ATOM 683 C CA . THR A 1 86 ? -2.232 6.050 -11.778 1.00 98.62 86 THR A CA 1
ATOM 684 C C . THR A 1 86 ? -3.330 6.672 -12.630 1.00 98.62 86 THR A C 1
ATOM 686 O O . THR A 1 86 ? -4.168 7.397 -12.092 1.00 98.62 86 THR A O 1
ATOM 689 N N . ALA A 1 87 ? -3.372 6.381 -13.933 1.00 98.44 87 ALA A N 1
ATOM 690 C CA . ALA A 1 87 ? -4.401 6.877 -14.835 1.00 98.44 87 ALA A CA 1
ATOM 691 C C . ALA A 1 87 ? -5.826 6.627 -14.283 1.00 98.44 87 ALA A C 1
ATOM 693 O O . ALA A 1 87 ? -6.117 5.546 -13.767 1.00 98.44 87 ALA A O 1
ATOM 694 N N . PRO A 1 88 ? -6.743 7.610 -14.391 1.00 98.31 88 PRO A N 1
ATOM 695 C CA . PRO A 1 88 ? -6.619 8.879 -15.121 1.00 98.31 88 PRO A CA 1
ATOM 696 C C . PRO A 1 88 ? -5.970 10.021 -14.312 1.00 98.31 88 PRO A C 1
ATOM 698 O O . PRO A 1 88 ? -5.965 11.167 -14.763 1.00 98.31 88 PRO A O 1
ATOM 701 N N . SER A 1 89 ? -5.466 9.747 -13.110 1.00 98.69 89 SER A N 1
ATOM 702 C CA . SER A 1 89 ? -4.909 10.764 -12.224 1.00 98.69 89 SER A CA 1
ATOM 703 C C . SER A 1 89 ? -3.575 11.314 -12.733 1.00 98.69 89 SER A C 1
ATOM 705 O O . SER A 1 89 ? -2.798 10.642 -13.405 1.00 98.69 89 SER A O 1
ATOM 707 N N . ARG A 1 90 ? -3.290 12.574 -12.392 1.00 98.56 90 ARG A N 1
ATOM 708 C CA . ARG A 1 90 ? -2.085 13.280 -12.842 1.00 98.56 90 ARG A CA 1
ATOM 709 C C . ARG A 1 90 ? -0.850 12.875 -12.025 1.00 98.56 90 ARG A C 1
ATOM 711 O O . ARG A 1 90 ? -0.876 12.991 -10.798 1.00 98.56 90 ARG A O 1
ATOM 718 N N . MET A 1 91 ? 0.246 12.558 -12.720 1.00 97.56 91 MET A N 1
ATOM 719 C CA . MET A 1 91 ? 1.552 12.144 -12.178 1.00 97.56 91 MET A CA 1
ATOM 720 C C . MET A 1 91 ? 1.494 10.854 -11.335 1.00 97.56 91 MET A C 1
ATOM 722 O O . MET A 1 91 ? 0.662 9.979 -11.564 1.00 97.56 91 MET A O 1
ATOM 726 N N . VAL A 1 92 ? 2.445 10.714 -10.413 1.00 97.75 92 VAL A N 1
ATOM 727 C CA . VAL A 1 92 ? 2.875 9.489 -9.732 1.00 97.75 92 VAL A CA 1
ATOM 728 C C . VAL A 1 92 ? 3.412 9.851 -8.338 1.00 97.75 92 VAL A C 1
ATOM 730 O O . VAL A 1 92 ? 3.336 11.014 -7.925 1.00 97.75 92 VAL A O 1
ATOM 733 N N . LYS A 1 93 ? 3.979 8.889 -7.606 1.00 97.38 93 LYS A N 1
ATOM 734 C CA . LYS A 1 93 ? 4.673 9.117 -6.330 1.00 97.38 93 LYS A CA 1
ATOM 735 C C . LYS A 1 93 ? 5.653 10.295 -6.388 1.00 97.38 93 LYS A C 1
ATOM 737 O O . LYS A 1 93 ? 6.330 10.520 -7.387 1.00 97.38 93 LYS A O 1
ATOM 742 N N . GLY A 1 94 ? 5.738 11.037 -5.284 1.00 95.44 94 GLY A N 1
ATOM 743 C CA . GLY A 1 94 ? 6.591 12.224 -5.150 1.00 95.44 94 GLY A CA 1
ATOM 744 C C . GLY A 1 94 ? 5.904 13.532 -5.551 1.00 95.44 94 GLY A C 1
ATOM 745 O O . GLY A 1 94 ? 6.433 14.606 -5.274 1.00 95.44 94 GLY A O 1
ATOM 746 N N . TYR A 1 95 ? 4.704 13.460 -6.132 1.00 96.88 95 TYR A N 1
ATOM 747 C CA . TYR A 1 95 ? 3.872 14.617 -6.453 1.00 96.88 95 TYR A CA 1
ATOM 748 C C . TYR A 1 95 ? 2.673 14.727 -5.504 1.00 96.88 95 TYR A C 1
ATOM 750 O O . TYR A 1 95 ? 2.146 13.728 -5.025 1.00 96.88 95 TYR A O 1
ATOM 758 N N . ILE A 1 96 ? 2.206 15.957 -5.271 1.00 98.19 96 ILE A N 1
ATOM 759 C CA . ILE A 1 96 ? 1.010 16.254 -4.456 1.00 98.19 96 ILE A CA 1
ATOM 760 C C . ILE A 1 96 ? -0.307 16.187 -5.252 1.00 98.19 96 ILE A C 1
ATOM 762 O O . ILE A 1 96 ? -1.354 16.594 -4.759 1.00 98.19 96 ILE A O 1
ATOM 766 N N . THR A 1 97 ? -0.255 15.752 -6.511 1.00 98.69 97 THR A N 1
ATOM 767 C CA . THR A 1 97 ? -1.432 15.544 -7.365 1.00 98.69 97 THR A CA 1
ATOM 768 C C . THR A 1 97 ? -2.064 14.180 -7.092 1.00 98.69 97 THR A C 1
ATOM 770 O O . THR A 1 97 ? -1.418 13.307 -6.520 1.00 98.69 97 THR A O 1
ATOM 773 N N . GLU A 1 98 ? -3.296 13.956 -7.564 1.00 98.69 98 GLU A N 1
ATOM 774 C CA . GLU A 1 98 ? -4.037 12.699 -7.348 1.00 98.69 98 GLU A CA 1
ATOM 775 C C . GLU A 1 98 ? -3.240 11.435 -7.696 1.00 98.69 98 GLU A C 1
ATOM 777 O O . GLU A 1 98 ? -3.360 10.436 -7.002 1.00 98.69 98 GLU A O 1
ATOM 782 N N . GLY A 1 99 ? -2.382 11.454 -8.721 1.00 98.69 99 GLY A N 1
ATOM 783 C CA . GLY A 1 99 ? -1.576 10.282 -9.069 1.00 98.69 99 GLY A CA 1
ATOM 784 C C . GLY A 1 99 ? -0.491 9.942 -8.042 1.00 98.69 99 GLY A C 1
ATOM 785 O O . GLY A 1 99 ? 0.008 8.825 -8.048 1.00 98.69 99 GLY A O 1
ATOM 786 N N . GLY A 1 100 ? -0.136 10.874 -7.154 1.00 98.44 100 GLY A N 1
ATOM 787 C CA . GLY A 1 100 ? 0.796 10.650 -6.050 1.00 98.44 100 GLY A CA 1
ATOM 788 C C . GLY A 1 100 ? 0.130 10.367 -4.703 1.00 98.44 100 GLY A C 1
ATOM 789 O O . GLY A 1 100 ? 0.750 9.703 -3.872 1.00 98.44 100 GLY A O 1
ATOM 790 N N . ILE A 1 101 ? -1.110 10.832 -4.485 1.00 98.62 101 ILE A N 1
ATOM 791 C CA . ILE A 1 101 ? -1.784 10.767 -3.171 1.00 98.62 101 ILE A CA 1
ATOM 792 C C . ILE A 1 101 ? -3.046 9.894 -3.133 1.00 98.62 101 ILE A C 1
ATOM 794 O O . ILE A 1 101 ? -3.428 9.440 -2.055 1.00 98.62 101 ILE A O 1
ATOM 798 N N . ARG A 1 102 ? -3.692 9.620 -4.273 1.00 98.56 102 ARG A N 1
ATOM 799 C CA . ARG A 1 102 ? -4.863 8.737 -4.342 1.00 98.56 102 ARG A CA 1
ATOM 800 C C . ARG A 1 102 ? -4.403 7.292 -4.493 1.00 98.56 102 ARG A C 1
ATOM 802 O O . ARG A 1 102 ? -3.832 6.922 -5.515 1.00 98.56 102 ARG A O 1
ATOM 809 N N . CYS A 1 103 ? -4.705 6.473 -3.493 1.00 97.69 103 CYS A N 1
ATOM 810 C CA . CYS A 1 103 ? -4.292 5.073 -3.430 1.00 97.69 103 CYS A CA 1
ATOM 811 C C . CYS A 1 103 ? -5.506 4.136 -3.418 1.00 97.69 103 CYS A C 1
ATOM 813 O O . CYS A 1 103 ? -6.561 4.525 -2.909 1.00 97.69 103 CYS A O 1
ATOM 815 N N . PRO A 1 104 ? -5.386 2.897 -3.933 1.00 97.69 104 PRO A N 1
ATOM 816 C CA . PRO A 1 104 ? -6.402 1.882 -3.696 1.00 97.69 104 PRO A CA 1
ATOM 817 C C . PRO A 1 104 ? -6.457 1.557 -2.200 1.00 97.69 104 PRO A C 1
ATOM 819 O O . PRO A 1 104 ? -5.415 1.369 -1.567 1.00 97.69 104 PRO A O 1
ATOM 822 N N . ALA A 1 105 ? -7.668 1.474 -1.654 1.00 97.12 105 ALA A N 1
ATOM 823 C CA . ALA A 1 105 ? -7.921 1.052 -0.286 1.00 97.12 105 ALA A CA 1
ATOM 824 C C . ALA A 1 105 ? -9.132 0.111 -0.247 1.00 97.12 105 ALA A C 1
ATOM 826 O O . ALA A 1 105 ? -10.132 0.350 -0.925 1.00 97.12 105 ALA A O 1
ATOM 827 N N . ILE A 1 106 ? -9.036 -0.962 0.535 1.00 95.56 106 ILE A N 1
ATOM 828 C CA . ILE A 1 106 ? -10.109 -1.935 0.756 1.00 95.56 106 ILE A CA 1
ATOM 829 C C . ILE A 1 106 ? -10.275 -2.118 2.258 1.00 95.56 106 ILE A C 1
ATOM 831 O O . ILE A 1 106 ? -9.302 -2.375 2.966 1.00 95.56 106 ILE A O 1
ATOM 835 N N . VAL A 1 107 ? -11.518 -2.028 2.726 1.00 94.62 107 VAL A N 1
ATOM 836 C CA . VAL A 1 107 ? -11.900 -2.370 4.097 1.00 94.62 107 VAL A CA 1
ATOM 837 C C . VAL A 1 107 ? -12.816 -3.584 4.056 1.00 94.62 107 VAL A C 1
ATOM 839 O O . VAL A 1 107 ? -13.821 -3.590 3.347 1.00 94.62 107 VAL A O 1
ATOM 842 N N . HIS A 1 108 ? -12.483 -4.602 4.843 1.00 93.69 108 HIS A N 1
ATOM 843 C CA . HIS A 1 108 ? -13.355 -5.731 5.122 1.00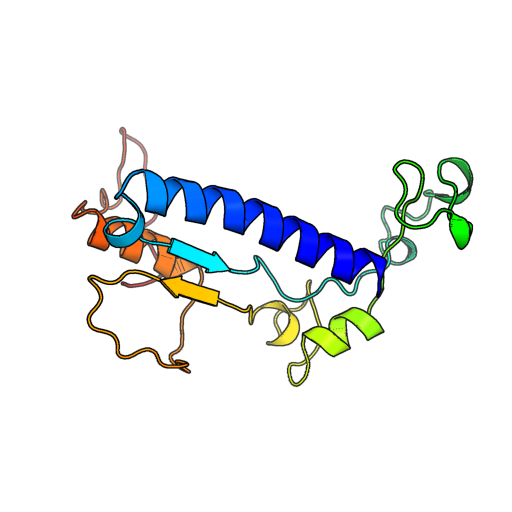 93.69 108 HIS A CA 1
ATOM 844 C C . HIS A 1 108 ? -13.568 -5.831 6.630 1.00 93.69 108 HIS A C 1
ATOM 846 O O . HIS A 1 108 ? -12.633 -6.086 7.387 1.00 93.69 108 HIS A O 1
ATOM 852 N N . TYR A 1 109 ? -14.810 -5.623 7.062 1.00 92.75 109 TYR A N 1
ATOM 853 C CA . TYR A 1 109 ? -15.220 -5.884 8.434 1.00 92.75 109 TYR A CA 1
ATOM 854 C C . TYR A 1 109 ? -16.730 -6.173 8.474 1.00 92.75 109 TYR A C 1
ATOM 856 O O . TYR A 1 109 ? -17.520 -5.232 8.399 1.00 92.75 109 TYR A O 1
ATOM 864 N N . PRO A 1 110 ? -17.160 -7.443 8.592 1.00 87.38 110 PRO A N 1
ATOM 865 C CA . PRO A 1 110 ? -18.569 -7.845 8.455 1.00 87.38 110 PRO A CA 1
ATOM 866 C C . PRO A 1 110 ? -19.540 -7.172 9.435 1.00 87.38 110 PRO A C 1
ATOM 868 O O . PRO A 1 110 ? -20.738 -7.073 9.170 1.00 87.38 110 PRO A O 1
ATOM 871 N N . LYS A 1 111 ? -19.037 -6.683 10.576 1.00 87.44 111 LYS A N 1
ATOM 872 C CA . LYS A 1 111 ? -19.845 -5.945 11.558 1.00 87.44 111 LYS A CA 1
ATOM 873 C C . LYS A 1 111 ? -20.205 -4.532 11.104 1.00 87.44 111 LYS A C 1
ATOM 875 O O . LYS A 1 111 ? -21.208 -3.990 11.574 1.00 87.44 111 LYS A O 1
ATOM 880 N N . LEU A 1 112 ? -19.430 -3.941 10.192 1.00 82.69 112 LEU A N 1
ATOM 881 C CA . LEU A 1 112 ? -19.856 -2.734 9.495 1.00 82.69 112 LEU A CA 1
ATOM 882 C C . LEU A 1 112 ? -20.972 -3.151 8.544 1.00 82.69 112 LEU A C 1
ATOM 884 O O . LEU A 1 112 ? -20.753 -3.879 7.583 1.00 82.69 112 LEU A O 1
ATOM 888 N N . ARG A 1 113 ? -22.194 -2.690 8.819 1.00 66.88 113 ARG A N 1
ATOM 889 C CA . ARG A 1 113 ? -23.378 -2.933 7.978 1.00 66.88 113 ARG A CA 1
ATOM 890 C C . ARG A 1 113 ? -23.335 -2.105 6.690 1.00 66.88 113 ARG A C 1
ATOM 892 O O . ARG A 1 113 ? -24.331 -1.501 6.297 1.00 66.88 113 ARG A O 1
ATOM 899 N N . THR A 1 114 ? -22.175 -2.026 6.052 1.00 65.75 114 THR A N 1
ATOM 900 C CA . THR A 1 114 ? -22.024 -1.403 4.749 1.00 65.75 114 THR A CA 1
ATOM 901 C C . THR A 1 114 ? -22.405 -2.443 3.703 1.00 65.75 114 THR A C 1
ATOM 903 O O . THR A 1 114 ? -21.919 -3.571 3.684 1.00 65.75 114 THR A O 1
ATOM 906 N N . SER A 1 115 ? -23.346 -2.096 2.827 1.00 58.97 115 SER A N 1
ATOM 907 C CA . SER A 1 115 ? -23.545 -2.871 1.603 1.00 58.97 115 SER A CA 1
ATOM 908 C C . SER A 1 115 ? -22.231 -2.846 0.822 1.00 58.97 115 SER A C 1
ATOM 910 O O . SER A 1 115 ? -21.716 -1.746 0.627 1.00 58.97 115 SER A O 1
ATOM 912 N N . LEU A 1 116 ? -21.719 -4.001 0.381 1.00 63.47 116 LEU A N 1
ATOM 913 C CA . LEU A 1 116 ? -20.554 -4.128 -0.506 1.00 63.47 116 LEU A CA 1
ATOM 914 C C . LEU A 1 116 ? -20.661 -3.119 -1.661 1.00 63.47 116 LEU A C 1
ATOM 916 O O . LEU A 1 116 ? -21.409 -3.333 -2.615 1.00 63.47 116 LEU A O 1
ATOM 920 N N . LYS A 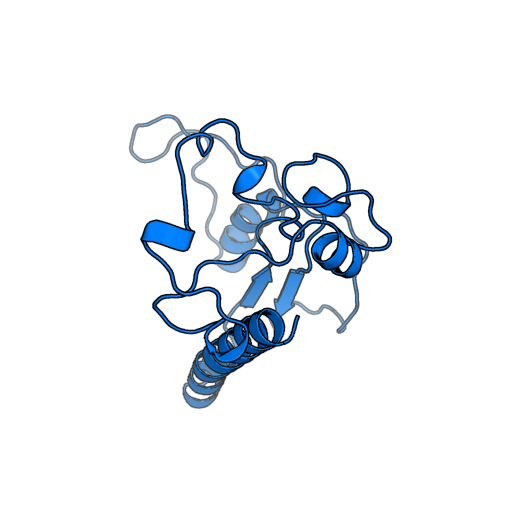1 117 ? -19.973 -1.983 -1.542 1.00 81.12 117 LYS A N 1
ATOM 921 C CA . LYS A 1 117 ? -20.037 -0.870 -2.488 1.00 81.12 117 LYS A CA 1
ATOM 922 C C . LYS A 1 117 ? -18.647 -0.292 -2.679 1.00 81.12 117 LYS A C 1
ATOM 924 O O . LYS A 1 117 ? -17.867 -0.196 -1.736 1.00 81.12 117 LYS A O 1
ATOM 929 N N . ILE A 1 118 ? -18.380 0.125 -3.911 1.00 91.94 118 ILE A N 1
ATOM 930 C CA . ILE A 1 118 ? -17.341 1.111 -4.189 1.00 91.94 118 ILE A CA 1
ATOM 931 C C . ILE A 1 118 ? -17.842 2.429 -3.592 1.00 91.94 118 ILE A C 1
ATOM 933 O O . ILE A 1 118 ? -18.974 2.826 -3.868 1.00 91.94 118 ILE A O 1
ATOM 937 N N . SER A 1 119 ? -17.023 3.060 -2.753 1.00 91.00 119 SER A N 1
ATOM 938 C CA . SER A 1 119 ? -17.302 4.370 -2.165 1.00 91.00 119 SER A CA 1
ATOM 939 C C . SER A 1 119 ? -16.404 5.417 -2.812 1.00 91.00 119 SER A C 1
ATOM 941 O O . SER A 1 119 ? -15.208 5.180 -2.986 1.00 91.00 119 SER A O 1
ATOM 943 N N . ASP A 1 120 ? -16.981 6.558 -3.166 1.00 92.75 120 ASP A N 1
ATOM 944 C CA . ASP A 1 120 ? -16.291 7.768 -3.612 1.00 92.75 120 ASP A CA 1
ATOM 945 C C . ASP A 1 120 ? -16.182 8.826 -2.500 1.00 92.75 120 ASP A C 1
ATOM 947 O O . ASP A 1 120 ? -15.718 9.938 -2.754 1.00 92.75 120 ASP A O 1
ATOM 951 N N . GLU A 1 121 ? -16.557 8.470 -1.265 1.00 93.69 121 GLU A N 1
ATOM 952 C CA . GLU A 1 121 ? -16.398 9.339 -0.101 1.00 93.69 121 GLU A CA 1
ATOM 953 C C . GLU A 1 121 ? -14.936 9.727 0.121 1.00 93.69 121 GLU A C 1
ATOM 955 O O . GLU A 1 121 ? -14.013 8.910 0.032 1.00 93.69 121 GLU A O 1
ATOM 960 N N . PHE A 1 122 ? -14.729 10.999 0.453 1.00 96.56 122 PHE A N 1
ATOM 961 C CA . PHE A 1 122 ? -13.399 11.515 0.732 1.00 96.56 122 PHE A CA 1
ATOM 962 C C . PHE A 1 122 ? -12.873 10.955 2.058 1.00 96.56 122 PHE A C 1
ATOM 964 O O . PHE A 1 122 ? -13.485 11.133 3.109 1.00 96.56 122 PHE A O 1
ATOM 971 N N . THR A 1 123 ? -11.696 10.337 2.017 1.00 96.94 123 THR A N 1
ATOM 972 C CA . THR A 1 123 ? -11.003 9.803 3.194 1.00 96.94 123 THR A CA 1
ATOM 973 C C . THR A 1 123 ? -9.496 9.988 3.061 1.00 96.94 123 THR A C 1
ATOM 975 O O . THR A 1 123 ? -8.966 10.215 1.970 1.00 96.94 123 THR A O 1
ATOM 978 N N . THR A 1 124 ? -8.786 9.907 4.182 1.00 98.56 124 THR A N 1
ATOM 979 C CA . THR A 1 124 ? -7.334 10.029 4.255 1.00 98.56 124 THR A CA 1
ATOM 980 C C . THR A 1 124 ? -6.743 8.975 5.188 1.00 98.56 124 THR A C 1
ATOM 982 O O . THR A 1 124 ? -7.394 8.479 6.102 1.00 98.56 124 THR A O 1
ATOM 985 N N . VAL A 1 125 ? -5.441 8.710 5.055 1.00 98.44 125 VAL A N 1
ATOM 986 C CA . VAL A 1 125 ? -4.694 7.853 5.998 1.00 98.44 125 VAL A CA 1
ATOM 987 C C . VAL A 1 125 ? -4.806 8.323 7.465 1.00 98.44 125 VAL A C 1
ATOM 989 O O . VAL A 1 125 ? -4.632 7.531 8.389 1.00 98.44 125 VAL A O 1
ATOM 992 N N . MET A 1 126 ? -5.131 9.602 7.706 1.00 98.56 126 MET A N 1
ATOM 993 C CA . MET A 1 126 ? -5.306 10.153 9.056 1.00 98.56 126 MET A CA 1
ATOM 994 C C . MET A 1 126 ? -6.566 9.628 9.761 1.00 98.56 126 MET A C 1
ATOM 996 O O . MET A 1 126 ? -6.650 9.743 10.984 1.00 98.56 126 MET A O 1
ATOM 1000 N N . ASP A 1 127 ? -7.512 9.058 9.013 1.00 98.44 127 ASP A N 1
ATOM 1001 C CA . ASP A 1 127 ? -8.779 8.507 9.508 1.00 98.44 127 ASP A CA 1
ATOM 1002 C C . ASP A 1 127 ? -8.601 7.091 10.090 1.00 98.44 127 ASP A C 1
ATOM 1004 O O . ASP A 1 127 ? -9.407 6.629 10.897 1.00 98.44 127 ASP A O 1
ATOM 1008 N N . ILE A 1 128 ? -7.492 6.413 9.763 1.00 97.88 128 ILE A N 1
ATOM 1009 C CA . ILE A 1 128 ? -7.223 5.034 10.202 1.00 97.88 128 ILE A CA 1
ATOM 1010 C C . ILE A 1 128 ? -7.121 4.947 11.727 1.00 97.88 128 ILE A C 1
ATOM 1012 O O . ILE A 1 128 ? -7.756 4.094 12.339 1.00 97.88 128 ILE A O 1
ATOM 1016 N N . LEU A 1 129 ? -6.328 5.820 12.359 1.00 97.75 129 LEU A N 1
ATOM 1017 C CA . LEU A 1 129 ? -6.142 5.796 13.813 1.00 97.75 129 LEU A CA 1
ATOM 1018 C C . LEU A 1 129 ? -7.461 5.988 14.586 1.00 97.75 129 LEU A C 1
ATOM 1020 O O . LEU A 1 129 ? -7.751 5.139 15.429 1.00 97.75 129 LEU A O 1
ATOM 1024 N N . PRO A 1 130 ? -8.257 7.055 14.353 1.00 97.94 130 PRO A N 1
ATOM 1025 C CA . PRO A 1 130 ? -9.529 7.209 15.052 1.00 97.94 130 PRO A CA 1
ATOM 1026 C C . PRO A 1 130 ? -10.495 6.053 14.759 1.00 97.94 130 PRO A C 1
ATOM 1028 O O . PRO A 1 130 ? -11.121 5.577 15.700 1.00 97.94 130 PRO A O 1
ATOM 1031 N N . THR A 1 131 ? -10.532 5.524 13.530 1.00 97.06 131 THR A N 1
ATOM 1032 C CA . THR A 1 131 ? -11.368 4.357 13.186 1.00 97.06 131 THR A CA 1
ATOM 1033 C C . THR A 1 131 ? -10.969 3.106 13.973 1.00 97.06 131 THR A C 1
ATOM 1035 O O . THR A 1 131 ? -11.816 2.425 14.544 1.00 97.06 131 THR A O 1
ATOM 1038 N N . VAL A 1 132 ? -9.672 2.790 14.056 1.00 97.19 132 VAL A N 1
ATOM 1039 C CA . VAL A 1 132 ? -9.186 1.618 14.809 1.00 97.19 132 VAL A CA 1
ATOM 1040 C C . VAL A 1 132 ? -9.468 1.768 16.305 1.00 97.19 132 VAL A C 1
ATOM 1042 O O . VAL A 1 132 ? -9.853 0.797 16.955 1.00 97.19 132 VAL A O 1
ATOM 1045 N N . LEU A 1 133 ? -9.304 2.975 16.854 1.00 97.62 133 LEU A N 1
ATOM 1046 C CA . LEU A 1 133 ? -9.655 3.275 18.243 1.00 97.62 133 LEU A CA 1
ATOM 1047 C C . LEU A 1 133 ? -11.156 3.084 18.502 1.00 97.62 133 LEU A C 1
ATOM 1049 O O . LEU A 1 133 ? -11.517 2.469 19.504 1.00 97.62 133 LEU A O 1
ATOM 1053 N N . GLU A 1 134 ? -12.016 3.543 17.589 1.00 96.00 134 GLU A N 1
ATOM 1054 C CA . GLU A 1 134 ? -13.466 3.358 17.676 1.00 96.00 134 GLU A CA 1
ATOM 1055 C C . GLU A 1 134 ? -13.861 1.877 17.604 1.00 96.00 134 GLU A C 1
ATOM 1057 O O . GLU A 1 134 ? -14.565 1.388 18.488 1.00 96.00 134 GLU A O 1
ATOM 1062 N N . VAL A 1 135 ? -13.338 1.128 16.627 1.00 95.38 135 VAL A N 1
ATOM 1063 C CA . VAL A 1 135 ? -13.582 -0.320 16.488 1.00 95.38 135 VAL A CA 1
ATOM 1064 C C . VAL A 1 135 ? -13.122 -1.091 17.731 1.00 95.38 135 VAL A C 1
ATOM 1066 O O . VAL A 1 135 ? -13.781 -2.044 18.148 1.00 95.38 135 VAL A O 1
ATOM 1069 N N . ALA A 1 136 ? -12.014 -0.676 18.352 1.00 96.44 136 ALA A N 1
ATOM 1070 C CA . ALA A 1 136 ? -11.501 -1.269 19.586 1.00 96.44 136 ALA A CA 1
ATOM 1071 C C . ALA A 1 136 ? -12.225 -0.785 20.858 1.00 96.44 136 ALA A C 1
ATOM 1073 O O . ALA A 1 136 ? -11.948 -1.306 21.940 1.00 96.44 136 ALA A O 1
ATOM 1074 N N . ASN A 1 137 ? -13.131 0.195 20.752 1.00 96.38 137 ASN A N 1
ATOM 1075 C CA . ASN A 1 137 ? -13.775 0.877 21.876 1.00 96.38 137 ASN A CA 1
ATOM 1076 C C . ASN A 1 137 ? -12.758 1.476 22.876 1.00 96.38 137 ASN A C 1
ATOM 1078 O O . ASN A 1 137 ? -12.888 1.333 24.094 1.00 96.38 137 ASN A O 1
ATOM 1082 N N . ILE A 1 138 ? -11.713 2.127 22.353 1.00 97.81 138 ILE A N 1
ATOM 1083 C CA . ILE A 1 138 ? -10.638 2.759 23.128 1.00 97.81 138 ILE A CA 1
ATOM 1084 C C . ILE A 1 138 ? -10.659 4.276 22.885 1.00 97.81 138 ILE A C 1
ATOM 1086 O O . ILE A 1 138 ? -10.504 4.711 21.746 1.00 97.81 138 ILE A O 1
ATOM 1090 N N . PRO A 1 139 ? -10.779 5.120 23.925 1.00 96.56 139 PRO A N 1
ATOM 1091 C CA . PRO A 1 139 ? -10.694 6.566 23.749 1.00 96.56 139 PRO A CA 1
ATOM 1092 C C . PRO A 1 139 ? -9.255 7.017 23.447 1.00 96.56 139 PRO A C 1
ATOM 1094 O O . PRO A 1 139 ? -8.289 6.495 24.008 1.00 96.56 139 PRO A O 1
ATOM 1097 N N . HIS A 1 140 ? -9.100 8.054 22.618 1.00 97.00 140 HIS A N 1
ATOM 1098 C CA . HIS A 1 140 ? -7.808 8.726 22.450 1.00 97.00 140 HIS A CA 1
ATOM 1099 C C . HIS A 1 140 ? -7.383 9.404 23.776 1.00 97.00 140 HIS A C 1
ATOM 1101 O O . HIS A 1 140 ? -8.226 10.024 24.429 1.00 97.00 140 HIS A O 1
ATOM 1107 N N . PRO A 1 141 ? -6.096 9.367 24.183 1.00 96.62 141 PRO A N 1
ATOM 1108 C CA . PRO A 1 141 ? -5.634 9.879 25.484 1.00 96.62 141 PRO A CA 1
ATOM 1109 C C . PRO A 1 141 ? -5.660 11.411 25.637 1.00 96.62 141 PRO A C 1
ATOM 1111 O O . PRO A 1 141 ? -5.170 11.953 26.625 1.00 96.62 141 PRO A O 1
ATOM 1114 N N . GLY A 1 142 ? -6.201 12.144 24.669 1.00 96.31 142 GLY A N 1
ATOM 1115 C CA . GLY A 1 142 ? -6.190 13.597 24.692 1.00 96.31 142 GLY A CA 1
ATOM 1116 C C . GLY A 1 142 ? -4.842 14.175 24.239 1.00 96.31 142 GLY A C 1
ATOM 1117 O O . GLY A 1 142 ? -4.217 13.678 23.306 1.00 96.31 142 GLY A O 1
ATOM 1118 N N . THR A 1 143 ? -4.394 15.247 24.894 1.00 97.94 143 THR A N 1
ATOM 1119 C CA . THR A 1 143 ? -3.139 15.953 24.571 1.00 97.94 143 THR A CA 1
ATOM 1120 C C . THR A 1 143 ? -1.944 15.486 25.404 1.00 97.94 143 THR A C 1
ATOM 1122 O O . THR A 1 143 ? -0.851 16.031 25.266 1.00 97.94 143 THR A O 1
ATOM 1125 N N . THR A 1 144 ? -2.118 14.498 26.291 1.00 97.62 144 THR A N 1
ATOM 1126 C CA . THR A 1 144 ? -1.048 13.967 27.149 1.00 97.62 144 THR A CA 1
ATOM 1127 C C . THR A 1 144 ? -1.120 12.447 27.234 1.00 97.62 144 THR A C 1
ATOM 1129 O O . THR A 1 144 ? -2.156 11.885 27.564 1.00 97.62 144 THR A O 1
ATOM 1132 N N . PHE A 1 145 ? 0.001 11.765 27.005 1.00 97.62 145 PHE A N 1
ATOM 1133 C CA . PHE A 1 145 ? 0.108 10.313 27.155 1.00 97.62 145 PHE A CA 1
ATOM 1134 C C . PHE A 1 145 ? 1.444 9.957 27.801 1.00 97.62 145 PHE A C 1
ATOM 1136 O O . PHE A 1 145 ? 2.481 10.413 27.333 1.00 97.62 145 PHE A O 1
ATOM 1143 N N . ARG A 1 146 ? 1.440 9.154 28.875 1.00 97.56 146 ARG A N 1
ATOM 1144 C CA . ARG A 1 146 ? 2.655 8.790 29.641 1.00 97.56 146 ARG A CA 1
ATOM 1145 C C . ARG A 1 146 ? 3.523 10.012 29.996 1.00 97.56 146 ARG A C 1
ATOM 1147 O O . ARG A 1 146 ? 4.719 10.020 29.736 1.00 97.56 146 ARG A O 1
ATOM 1154 N N . GLN A 1 147 ? 2.893 11.045 30.565 1.00 97.44 147 GLN A N 1
ATOM 1155 C CA . GLN A 1 147 ? 3.539 12.286 31.033 1.00 97.44 147 GLN A CA 1
ATOM 1156 C C . GLN A 1 147 ? 4.228 13.135 29.945 1.00 97.44 147 GLN A C 1
ATOM 1158 O O . GLN A 1 147 ? 4.972 14.054 30.274 1.00 97.44 147 GLN A O 1
ATOM 1163 N N . ARG A 1 148 ? 3.964 12.884 28.656 1.00 97.94 148 ARG A N 1
ATOM 1164 C CA . ARG A 1 148 ? 4.423 13.743 27.553 1.00 97.94 148 ARG A CA 1
ATOM 1165 C C . ARG A 1 148 ? 3.252 14.305 26.760 1.00 97.94 148 ARG A C 1
ATOM 1167 O O . ARG A 1 148 ? 2.220 13.646 26.622 1.00 97.94 148 ARG A O 1
ATOM 1174 N N . ALA A 1 149 ? 3.450 15.497 26.205 1.00 98.25 149 ALA A N 1
ATOM 1175 C CA . ALA A 1 149 ? 2.526 16.079 25.244 1.00 98.25 149 ALA A CA 1
ATOM 1176 C C . ALA A 1 149 ? 2.433 15.196 23.988 1.00 98.25 149 ALA A C 1
ATOM 1178 O O . ALA A 1 149 ? 3.446 14.687 23.501 1.00 98.25 149 ALA A O 1
ATOM 1179 N N . VAL A 1 150 ? 1.220 15.019 23.470 1.00 97.38 150 VAL A N 1
ATOM 1180 C CA . VAL A 1 150 ? 0.940 14.312 22.214 1.00 97.38 150 VAL A CA 1
ATOM 1181 C C . VAL A 1 150 ? -0.064 15.100 21.375 1.00 97.38 150 VAL A C 1
ATOM 1183 O O . VAL A 1 150 ? -0.849 15.891 21.902 1.00 97.38 150 VAL A O 1
ATOM 1186 N N . VAL A 1 151 ? -0.021 14.901 20.058 1.00 96.19 151 VAL A N 1
ATOM 1187 C CA . VAL A 1 151 ? -0.965 15.522 19.121 1.00 96.19 151 VAL A CA 1
ATOM 1188 C C . VAL A 1 151 ? -2.280 14.753 19.087 1.00 96.19 151 VAL A C 1
ATOM 1190 O O . VAL A 1 151 ? -2.313 13.546 19.315 1.00 96.19 151 VAL A O 1
ATOM 1193 N N . GLN A 1 152 ? -3.359 15.459 18.772 1.00 96.50 152 GLN A N 1
ATOM 1194 C CA . GLN A 1 152 ? -4.654 14.844 18.502 1.00 96.50 152 GLN A CA 1
ATOM 1195 C C . GLN A 1 152 ? -4.723 14.378 17.042 1.00 96.50 152 GLN A C 1
ATOM 1197 O O . GLN A 1 152 ? -4.116 15.026 16.177 1.00 96.50 152 GLN A O 1
ATOM 1202 N N . PRO A 1 153 ? -5.480 13.310 16.737 1.00 96.88 153 PRO A N 1
ATOM 1203 C CA . PRO A 1 153 ? -5.769 12.932 15.363 1.00 96.88 153 PRO A CA 1
ATOM 1204 C C . PRO A 1 153 ? -6.420 14.092 14.604 1.00 96.88 153 PRO A C 1
ATOM 1206 O O . PRO A 1 153 ? -7.276 14.800 15.134 1.00 96.88 153 PRO A O 1
ATOM 1209 N N . ARG A 1 154 ? -5.994 14.294 13.355 1.00 98.31 154 ARG A N 1
ATOM 1210 C CA . ARG A 1 154 ? -6.613 15.263 12.435 1.00 98.31 154 ARG A CA 1
ATOM 1211 C C . ARG A 1 154 ? -7.718 14.641 11.582 1.00 98.31 154 ARG A C 1
ATOM 1213 O O . ARG A 1 154 ? -8.567 15.379 11.089 1.00 98.31 154 ARG A O 1
ATOM 1220 N N . GLY A 1 155 ? -7.656 13.325 11.383 1.00 97.69 155 GLY A N 1
ATOM 1221 C CA . GLY A 1 155 ? -8.693 12.553 10.709 1.00 97.69 155 GLY A CA 1
ATOM 1222 C C . GLY A 1 155 ? -9.887 12.270 11.614 1.00 97.69 155 GLY A C 1
ATOM 1223 O O . GLY A 1 155 ? -9.937 12.726 12.761 1.00 97.69 155 GLY A O 1
ATOM 1224 N N . LYS A 1 156 ? -10.849 11.522 11.088 1.00 96.25 156 LYS A N 1
ATOM 1225 C CA . LYS A 1 156 ? -12.120 11.190 11.742 1.00 96.25 156 LYS A CA 1
ATOM 1226 C C . LYS A 1 156 ? -12.464 9.717 11.523 1.00 96.25 156 LYS A C 1
ATOM 1228 O O . LYS A 1 156 ? -11.985 9.131 10.560 1.00 96.25 156 LYS A O 1
ATOM 1233 N N . SER A 1 157 ? -13.246 9.144 12.438 1.00 91.81 157 SER A N 1
ATOM 1234 C CA . SER A 1 157 ? -13.939 7.873 12.197 1.00 91.81 157 SER A CA 1
ATOM 1235 C C . SER A 1 157 ? -15.317 8.120 11.594 1.00 91.81 157 SER A C 1
ATOM 1237 O O . SER A 1 157 ? -15.814 9.267 11.725 1.00 91.81 157 SER A O 1
#

Radius of gyration: 20.44 Å; chains: 1; bounding box: 53×38×51 Å

pLDDT: mean 93.39, std 8.82, range [58.97, 98.88]

Foldseek 3Di:
DVLVVVVVVVVVVVVVVVLVVCVVVVNNQVDKDKDKDPWAFDADWCCPDPVCVVPDLVVFADCPPVCPNPPRHDGDPHFVVRCVRQPPWPGGDPDPTSNTAPMDMDIDHNVPPDDPDDDPDDFHPLAVVQVVCVSVVHDDPPQDDPRDGDDDRPHHD

Sequence (157 aa):
MEIYAAMVERMDFAIGRVIDYLKESDQFENTFILFISDNGAEGASIDSIPISSTWNPEKFFNNSYENIGNKDSFVSYGLRWAEAATAPSRMVKGYITEGGIRCPAIVHYPKLRTSLKISDEFTTVMDILPTVLEVANIPHPGTTFRQRAVVQPRGKS